Protein AF-A0A2E9U567-F1 (afdb_monomer_lite)

Secondary structure (DSSP, 8-state):
--THHHHHHHHHHHHHHHHHHHHHTT----HHHHHHHHHHHTS-HHHHHHHHHHHHHHHHTT----TT--HHHHHHHHBTTB-GGGHHHHHHHHHHHHHHTS-HHHHHHHHHHHHHHHHTT-TTHHHHHHHHTSGGGS---

Radius of gyration: 15.78 Å; chains: 1; bounding box: 40×34×47 Å

pLDDT: mean 74.35, std 14.07, range [34.75, 92.81]

Sequence (141 aa):
MSDTTLQERVTKLAEEGFKLLGKTLGQRITLTDASILMDNSLKDSSSAIQIMHTRYVAQQNGKELRLNAPYNEVIDALKGKVPEDQLAESAASYFAALYFLSAEEEQKRMIAGLSYDASQGVPYSKEVLSVLLSPSAEKPE

Structure (mmCIF, N/CA/C/O backbone):
data_AF-A0A2E9U567-F1
#
_entry.id   AF-A0A2E9U567-F1
#
loop_
_atom_site.group_PDB
_atom_site.id
_atom_site.type_symbol
_atom_site.label_atom_id
_atom_site.label_alt_id
_atom_site.label_comp_id
_atom_site.label_asym_id
_atom_site.label_entity_id
_atom_site.label_seq_id
_atom_site.pdbx_PDB_ins_code
_atom_site.Cartn_x
_atom_site.Cartn_y
_atom_site.Cartn_z
_atom_site.occupancy
_atom_site.B_iso_or_equiv
_atom_site.auth_seq_id
_atom_site.auth_comp_id
_atom_site.auth_asym_id
_atom_site.auth_atom_id
_atom_site.pdbx_PDB_model_num
ATOM 1 N N . MET A 1 1 ? 22.174 -0.745 -32.150 1.00 37.50 1 MET A N 1
ATOM 2 C CA . MET A 1 1 ? 22.281 0.565 -31.472 1.00 37.50 1 MET A CA 1
ATOM 3 C C . MET A 1 1 ? 20.884 1.176 -31.497 1.00 37.50 1 MET A C 1
ATOM 5 O O . MET A 1 1 ? 20.412 1.410 -32.594 1.00 37.50 1 MET A O 1
ATOM 9 N N . SER A 1 2 ? 20.119 1.382 -30.431 1.00 42.12 2 SER A N 1
ATOM 10 C CA . SER A 1 2 ? 20.204 1.015 -29.013 1.00 42.12 2 SER A CA 1
ATOM 11 C C . SER A 1 2 ? 18.820 1.343 -28.414 1.00 42.12 2 SER A C 1
ATOM 13 O O . SER A 1 2 ? 18.502 2.522 -28.282 1.00 42.12 2 SER A O 1
ATOM 15 N N . ASP A 1 3 ? 17.999 0.342 -28.078 1.00 52.19 3 ASP A N 1
ATOM 16 C CA . ASP A 1 3 ? 16.673 0.534 -27.444 1.00 52.19 3 ASP A CA 1
ATOM 17 C C . ASP A 1 3 ? 16.748 1.220 -26.066 1.00 52.19 3 ASP A C 1
ATOM 19 O O . ASP A 1 3 ? 15.760 1.765 -25.569 1.00 52.19 3 ASP A O 1
ATOM 23 N N . THR A 1 4 ? 17.947 1.283 -25.479 1.00 53.25 4 THR A N 1
ATOM 24 C CA . THR A 1 4 ? 18.233 1.947 -24.203 1.00 53.25 4 THR A CA 1
ATOM 25 C C . THR A 1 4 ? 17.831 3.421 -24.182 1.00 53.25 4 THR A C 1
ATOM 27 O O . THR A 1 4 ? 17.336 3.889 -23.165 1.00 53.25 4 THR A O 1
ATOM 30 N N . THR A 1 5 ? 17.927 4.153 -25.297 1.00 68.06 5 THR A N 1
ATOM 31 C CA . THR A 1 5 ? 17.562 5.585 -25.320 1.00 68.06 5 THR A CA 1
ATOM 32 C C . THR A 1 5 ? 16.054 5.824 -25.295 1.00 68.06 5 THR A C 1
ATOM 34 O O . THR A 1 5 ? 15.611 6.868 -24.818 1.00 68.06 5 THR A O 1
ATOM 37 N N . LEU A 1 6 ? 15.243 4.894 -25.809 1.00 61.62 6 LEU A N 1
ATOM 38 C CA . LEU A 1 6 ? 13.785 4.991 -25.707 1.00 61.62 6 LEU A CA 1
ATOM 39 C C . LEU A 1 6 ? 13.336 4.632 -24.292 1.00 61.62 6 LEU A C 1
ATOM 41 O O . LEU A 1 6 ? 12.558 5.374 -23.697 1.00 61.62 6 LEU A O 1
ATOM 45 N N . GLN A 1 7 ? 13.879 3.545 -23.743 1.00 59.09 7 GLN A N 1
ATOM 46 C CA . GLN A 1 7 ? 13.592 3.105 -22.383 1.00 59.09 7 GLN A CA 1
ATOM 47 C C . GLN A 1 7 ? 13.932 4.197 -21.359 1.00 59.09 7 GLN A C 1
ATOM 49 O O . GLN A 1 7 ? 13.063 4.592 -20.592 1.00 59.09 7 GLN A O 1
ATOM 54 N N . GLU A 1 8 ? 15.129 4.785 -21.426 1.00 63.72 8 GLU A N 1
ATOM 55 C CA . GLU A 1 8 ? 15.543 5.888 -20.544 1.00 63.72 8 GLU A CA 1
ATOM 56 C C . GLU A 1 8 ? 14.617 7.113 -20.636 1.00 63.72 8 GLU A C 1
ATOM 58 O O . GLU A 1 8 ? 14.294 7.739 -19.623 1.00 63.72 8 GLU A O 1
ATOM 63 N N . ARG A 1 9 ? 14.156 7.467 -21.845 1.00 65.38 9 ARG A N 1
ATOM 64 C CA . ARG A 1 9 ? 13.238 8.602 -22.046 1.00 65.38 9 ARG A CA 1
ATOM 65 C C . ARG A 1 9 ? 11.858 8.324 -21.471 1.00 65.38 9 ARG A C 1
ATOM 67 O O . ARG A 1 9 ? 11.269 9.220 -20.871 1.00 65.38 9 ARG A O 1
ATOM 74 N N . VAL A 1 10 ? 11.351 7.109 -21.653 1.00 61.62 10 VAL A N 1
ATOM 75 C CA . VAL A 1 10 ? 10.053 6.713 -21.107 1.00 61.62 10 VAL A CA 1
ATOM 76 C C . VAL A 1 10 ? 10.112 6.640 -19.581 1.00 61.62 10 VAL A C 1
ATOM 78 O O . VAL A 1 10 ? 9.233 7.198 -18.930 1.00 61.62 10 VAL A O 1
ATOM 81 N N . THR A 1 11 ? 11.185 6.083 -19.010 1.00 62.41 11 THR A N 1
ATOM 82 C CA . THR A 1 11 ? 11.432 6.099 -17.560 1.00 62.41 11 THR A CA 1
ATOM 83 C C . THR A 1 11 ? 11.430 7.529 -17.025 1.00 62.41 11 THR A C 1
ATOM 85 O O . THR A 1 11 ? 10.696 7.843 -16.096 1.00 62.41 11 THR A O 1
ATOM 88 N N . LYS A 1 12 ? 12.165 8.450 -17.657 1.00 68.56 12 LYS A N 1
ATOM 89 C CA . LYS A 1 12 ? 12.219 9.843 -17.197 1.00 68.56 12 LYS A CA 1
ATOM 90 C C . LYS A 1 12 ? 10.862 10.561 -17.262 1.00 68.56 12 LYS A C 1
ATOM 92 O O . LYS A 1 12 ? 10.521 11.303 -16.345 1.00 68.56 12 LYS A O 1
ATOM 97 N N . LEU A 1 13 ? 10.075 10.341 -18.316 1.00 65.19 13 LEU A N 1
ATOM 98 C CA . LEU A 1 13 ? 8.727 10.914 -18.422 1.00 65.19 13 LEU A CA 1
ATOM 99 C C . LEU A 1 13 ? 7.777 10.337 -17.364 1.00 65.19 13 LEU A C 1
ATOM 101 O O . LEU A 1 13 ? 6.965 11.075 -16.805 1.00 65.19 13 LEU A O 1
ATOM 105 N N . ALA A 1 14 ? 7.906 9.047 -17.053 1.00 62.38 14 ALA A N 1
ATOM 106 C CA . ALA A 1 14 ? 7.168 8.420 -15.966 1.00 62.38 14 ALA A CA 1
ATOM 107 C C . ALA A 1 14 ? 7.566 9.010 -14.599 1.00 62.38 14 ALA A C 1
ATOM 109 O O . ALA A 1 14 ? 6.676 9.349 -13.819 1.00 62.38 14 ALA A O 1
ATOM 110 N N . GLU A 1 15 ? 8.862 9.244 -14.326 1.00 66.19 15 GLU A N 1
ATOM 111 C CA . GLU A 1 15 ? 9.312 9.939 -13.102 1.00 66.19 15 GLU A CA 1
ATOM 112 C C . GLU A 1 15 ? 8.624 11.283 -12.928 1.00 66.19 15 GLU A C 1
ATOM 114 O O . GLU A 1 15 ? 8.150 11.622 -11.843 1.00 66.19 15 GLU A O 1
ATOM 119 N N . GLU A 1 16 ? 8.639 12.080 -13.993 1.00 69.88 16 GLU A N 1
ATOM 120 C CA . GLU A 1 16 ? 8.087 13.426 -14.000 1.00 69.88 16 GLU A CA 1
ATOM 121 C C . GLU A 1 16 ? 6.567 13.383 -13.803 1.00 69.88 16 GLU A C 1
ATOM 123 O O . GLU A 1 16 ? 6.038 14.150 -12.995 1.00 69.88 16 GLU A O 1
ATOM 128 N N . GLY A 1 17 ? 5.881 12.433 -14.449 1.00 68.12 17 GLY A N 1
ATOM 129 C CA . GLY A 1 17 ? 4.453 12.179 -14.267 1.00 68.12 17 GLY A CA 1
ATOM 130 C C . GLY A 1 17 ? 4.094 11.798 -12.830 1.00 68.12 17 GLY A C 1
ATOM 131 O O . GLY A 1 17 ? 3.181 12.387 -12.247 1.00 68.12 17 GLY A O 1
ATOM 132 N N . PHE A 1 18 ? 4.848 10.886 -12.209 1.00 68.56 18 PHE A N 1
ATOM 133 C CA . PHE A 1 18 ? 4.620 10.506 -10.815 1.00 68.56 18 PHE A CA 1
ATOM 134 C C . PHE A 1 18 ? 4.912 11.652 -9.856 1.00 68.56 18 PHE A C 1
ATOM 136 O O . PHE A 1 18 ? 4.076 11.954 -9.008 1.00 68.56 18 PHE A O 1
ATOM 143 N N . LYS A 1 19 ? 6.038 12.357 -10.020 1.00 67.81 19 LYS A N 1
ATOM 144 C CA . LYS A 1 19 ? 6.364 13.550 -9.220 1.00 67.81 19 LYS A CA 1
ATOM 145 C C . LYS A 1 19 ? 5.264 14.610 -9.328 1.00 67.81 19 LYS A C 1
ATOM 147 O O . LYS A 1 19 ? 4.908 15.219 -8.317 1.00 67.81 19 LYS A O 1
ATOM 152 N N . LEU A 1 20 ? 4.695 14.811 -10.521 1.00 71.00 20 LEU A N 1
ATOM 153 C CA . LEU A 1 20 ? 3.574 15.725 -10.734 1.00 71.00 20 LEU A CA 1
ATOM 154 C C . LEU A 1 20 ? 2.307 15.247 -10.016 1.00 71.00 20 LEU A C 1
ATOM 156 O O . LEU A 1 20 ? 1.676 16.048 -9.331 1.00 71.00 20 LEU A O 1
ATOM 160 N N . LEU A 1 21 ? 1.960 13.960 -10.113 1.00 68.19 21 LEU A N 1
ATOM 161 C CA . LEU A 1 21 ? 0.821 13.373 -9.401 1.00 68.19 21 LEU A CA 1
ATOM 162 C C . LEU A 1 21 ? 0.969 13.534 -7.882 1.00 68.19 21 LEU A C 1
ATOM 164 O O . LEU A 1 21 ? 0.045 13.996 -7.216 1.00 68.19 21 LEU A O 1
ATOM 168 N N . GLY A 1 22 ? 2.155 13.241 -7.341 1.00 69.19 22 GLY A N 1
ATOM 169 C CA . GLY A 1 22 ? 2.478 13.476 -5.935 1.00 69.19 22 GLY A CA 1
ATOM 170 C C . GLY A 1 22 ? 2.306 14.931 -5.535 1.00 69.19 22 GLY A C 1
ATOM 171 O O . GLY A 1 22 ? 1.630 15.215 -4.553 1.00 69.19 22 GLY A O 1
ATOM 172 N N . LYS A 1 23 ? 2.824 15.866 -6.337 1.00 70.19 23 LYS A N 1
ATOM 173 C CA . LYS A 1 23 ? 2.657 17.303 -6.098 1.00 70.19 23 LYS A CA 1
ATOM 174 C C . LYS A 1 23 ? 1.185 17.728 -6.099 1.00 70.19 23 LYS A C 1
ATOM 176 O O . LYS A 1 23 ? 0.791 18.479 -5.212 1.00 70.19 23 LYS A O 1
ATOM 181 N N . THR A 1 24 ? 0.381 17.244 -7.048 1.00 67.44 24 THR A N 1
ATOM 182 C CA . THR A 1 24 ? -1.069 17.516 -7.117 1.00 67.44 24 THR A CA 1
ATOM 183 C C . THR A 1 24 ? -1.793 17.010 -5.872 1.00 67.44 24 THR A C 1
ATOM 185 O O . THR A 1 24 ? -2.688 17.676 -5.364 1.00 67.44 24 THR A O 1
ATOM 188 N N . LEU A 1 25 ? -1.359 15.867 -5.342 1.00 66.31 25 LEU A N 1
ATOM 189 C CA . LEU A 1 25 ? -1.881 15.281 -4.110 1.00 66.31 25 LEU A CA 1
ATOM 190 C C . LEU A 1 25 ? -1.197 15.829 -2.840 1.00 66.31 25 LEU A C 1
ATOM 192 O O . LEU A 1 25 ? -1.493 15.369 -1.748 1.00 66.31 25 LEU A O 1
ATOM 196 N N . GLY A 1 26 ? -0.273 16.792 -2.930 1.00 65.25 26 GLY A N 1
ATOM 197 C CA . GLY A 1 26 ? 0.444 17.327 -1.760 1.00 65.25 26 GLY A CA 1
ATOM 198 C C . GLY A 1 26 ? 1.418 16.346 -1.082 1.00 65.25 26 GLY A C 1
ATOM 199 O O . GLY A 1 26 ? 1.829 16.571 0.058 1.00 65.25 26 GLY A O 1
ATOM 200 N N . GLN A 1 27 ? 1.803 15.276 -1.777 1.00 67.00 27 GLN A N 1
ATOM 201 C CA . GLN A 1 27 ? 2.658 14.188 -1.305 1.00 67.00 27 GLN A CA 1
ATOM 202 C C . GLN A 1 27 ? 4.122 14.382 -1.714 1.00 67.00 27 GLN A C 1
ATOM 204 O O . GLN A 1 27 ? 4.431 14.779 -2.841 1.00 67.00 27 GLN A O 1
ATOM 209 N N . ARG A 1 28 ? 5.047 14.028 -0.813 1.00 64.88 28 ARG A N 1
ATOM 210 C CA . ARG A 1 28 ? 6.477 13.917 -1.133 1.00 64.88 28 ARG A CA 1
ATOM 211 C C . ARG A 1 28 ? 6.764 12.521 -1.689 1.00 64.88 28 ARG A C 1
ATOM 213 O O . ARG A 1 28 ? 6.678 11.534 -0.964 1.00 64.88 28 ARG A O 1
ATOM 220 N N . ILE A 1 29 ? 7.120 12.450 -2.969 1.00 64.69 29 ILE A N 1
ATOM 221 C CA . ILE A 1 29 ? 7.565 11.215 -3.630 1.00 64.69 29 ILE A CA 1
ATOM 222 C C . ILE A 1 29 ? 9.092 11.222 -3.697 1.00 64.69 29 ILE A C 1
ATOM 224 O O . ILE A 1 29 ? 9.687 12.190 -4.178 1.00 64.69 29 ILE A O 1
ATOM 228 N N . THR A 1 30 ? 9.728 10.156 -3.210 1.00 64.69 30 THR A N 1
ATOM 229 C CA . THR A 1 30 ? 11.188 9.992 -3.309 1.00 64.69 30 THR A CA 1
ATOM 230 C C . THR A 1 30 ? 11.601 9.436 -4.678 1.00 64.69 30 THR A C 1
ATOM 232 O O . THR A 1 30 ? 10.782 8.882 -5.406 1.00 64.69 30 THR A O 1
ATOM 235 N N . LEU A 1 31 ? 12.881 9.564 -5.052 1.00 57.53 31 LEU A N 1
ATOM 236 C CA . LEU A 1 31 ? 13.403 8.912 -6.265 1.00 57.53 31 LEU A CA 1
ATOM 237 C C . LEU A 1 31 ? 13.254 7.387 -6.193 1.00 57.53 31 LEU A C 1
ATOM 239 O O . LEU A 1 31 ? 12.916 6.771 -7.191 1.00 57.53 31 LEU A O 1
ATOM 243 N N . THR A 1 32 ? 13.419 6.801 -5.006 1.00 61.91 32 THR A N 1
ATOM 244 C CA . THR A 1 32 ? 13.185 5.373 -4.761 1.00 61.91 32 THR A CA 1
ATOM 245 C C . THR A 1 32 ? 11.719 4.998 -4.971 1.00 61.91 32 THR A C 1
ATOM 247 O O . THR A 1 32 ? 11.438 3.985 -5.602 1.00 61.91 32 THR A O 1
ATOM 250 N N . ASP A 1 33 ? 10.785 5.836 -4.507 1.00 62.16 33 ASP A N 1
ATOM 251 C CA . ASP A 1 33 ? 9.352 5.623 -4.725 1.00 62.16 33 ASP A CA 1
ATOM 252 C C . ASP A 1 33 ? 9.014 5.682 -6.214 1.00 62.16 33 ASP A C 1
ATOM 254 O O . ASP A 1 33 ? 8.296 4.829 -6.726 1.00 62.16 33 ASP A O 1
ATOM 258 N N . ALA A 1 34 ? 9.568 6.671 -6.919 1.00 60.75 34 ALA A N 1
ATOM 259 C CA . ALA A 1 34 ? 9.414 6.785 -8.357 1.00 60.75 34 ALA A CA 1
ATOM 260 C C . ALA A 1 34 ? 10.007 5.557 -9.062 1.00 60.75 34 ALA A C 1
ATOM 262 O O . ALA A 1 34 ? 9.339 5.002 -9.918 1.00 60.75 34 ALA A O 1
ATOM 263 N N . SER A 1 35 ? 11.206 5.090 -8.695 1.00 59.16 35 SER A N 1
ATOM 264 C CA . SER A 1 35 ? 11.838 3.907 -9.300 1.00 59.16 35 SER A CA 1
ATOM 265 C C . SER A 1 35 ? 11.041 2.622 -9.093 1.00 59.16 35 SER A C 1
ATOM 267 O O . SER A 1 35 ? 10.861 1.882 -10.052 1.00 59.16 35 SER A O 1
ATOM 269 N N . ILE A 1 36 ? 10.489 2.387 -7.898 1.00 60.56 36 ILE A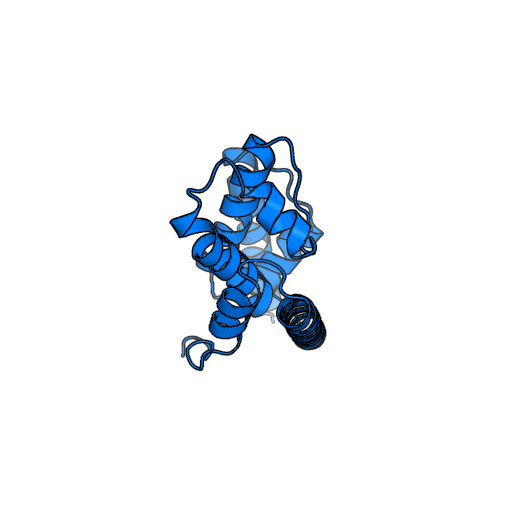 N 1
ATOM 270 C CA . ILE A 1 36 ? 9.627 1.221 -7.630 1.00 60.56 36 ILE A CA 1
ATOM 271 C C . ILE A 1 36 ? 8.354 1.277 -8.477 1.00 60.56 36 ILE A C 1
ATOM 273 O O . ILE A 1 36 ? 7.943 0.268 -9.055 1.00 60.56 36 ILE A O 1
ATOM 277 N N . LEU A 1 37 ? 7.745 2.464 -8.581 1.00 61.19 37 LEU A N 1
ATOM 278 C CA . LEU A 1 37 ? 6.614 2.661 -9.476 1.00 61.19 37 LEU A CA 1
ATOM 279 C C . LEU A 1 37 ? 7.059 2.413 -10.925 1.00 61.19 37 LEU A C 1
ATOM 281 O O . LEU A 1 37 ? 6.380 1.697 -11.638 1.00 61.19 37 LEU A O 1
ATOM 285 N N . MET A 1 38 ? 8.209 2.916 -11.370 1.00 58.47 38 MET A N 1
ATOM 286 C CA . MET A 1 38 ? 8.695 2.884 -12.760 1.00 58.47 38 MET A CA 1
ATOM 287 C C . MET A 1 38 ? 9.193 1.553 -13.297 1.00 58.47 38 MET A C 1
ATOM 289 O O . MET A 1 38 ? 8.863 1.232 -14.438 1.00 58.47 38 MET A O 1
ATOM 293 N N . ASP A 1 39 ? 9.939 0.779 -12.510 1.00 56.09 39 ASP A N 1
ATOM 294 C CA . ASP A 1 39 ? 10.468 -0.516 -12.956 1.00 56.09 39 ASP A CA 1
ATOM 295 C C . ASP A 1 39 ? 9.334 -1.509 -13.274 1.00 56.09 39 ASP A C 1
ATOM 297 O O . ASP A 1 39 ? 9.525 -2.446 -14.047 1.00 56.09 39 ASP A O 1
ATOM 301 N N . ASN A 1 40 ? 8.121 -1.242 -12.770 1.00 52.28 40 ASN A N 1
ATOM 302 C CA . ASN A 1 40 ? 6.909 -2.010 -13.052 1.00 52.28 40 ASN A CA 1
ATOM 303 C C . ASN A 1 40 ? 5.817 -1.236 -13.842 1.00 52.28 40 ASN A C 1
ATOM 305 O O . ASN A 1 40 ? 4.928 -1.860 -14.424 1.00 52.28 40 ASN A O 1
ATOM 309 N N . SER A 1 41 ? 5.859 0.106 -13.924 1.00 48.28 41 SER A N 1
ATOM 310 C CA . SER A 1 41 ? 4.762 0.952 -14.470 1.00 48.28 41 SER A CA 1
ATOM 311 C C . SER A 1 41 ? 4.838 1.301 -15.950 1.00 48.28 41 SER A C 1
ATOM 313 O O . SER A 1 41 ? 3.994 2.052 -16.438 1.00 48.28 41 SER A O 1
ATOM 315 N N . LEU A 1 42 ? 5.727 0.679 -16.722 1.00 49.28 42 LEU A N 1
ATOM 316 C CA . LEU A 1 42 ? 5.457 0.603 -18.159 1.00 49.28 42 LEU A CA 1
ATOM 317 C C . LEU A 1 42 ? 4.167 -0.189 -18.465 1.00 49.28 42 LEU A C 1
ATOM 319 O O . LEU A 1 42 ? 3.668 -0.090 -19.583 1.00 49.28 42 LEU A O 1
ATOM 323 N N . LYS A 1 43 ? 3.606 -0.933 -17.490 1.00 50.00 43 LYS A N 1
ATOM 324 C CA . LYS A 1 43 ? 2.386 -1.735 -17.668 1.00 50.00 43 LYS A CA 1
ATOM 325 C C . LYS A 1 43 ? 1.164 -1.348 -16.826 1.00 50.00 43 LYS A C 1
ATOM 327 O O . LYS A 1 43 ? 0.069 -1.612 -17.308 1.00 50.00 43 LYS A O 1
ATOM 332 N N . ASP A 1 44 ? 1.285 -0.730 -15.644 1.00 60.25 44 ASP A N 1
ATOM 333 C CA . ASP A 1 44 ? 0.087 -0.473 -14.821 1.00 60.25 44 ASP A CA 1
ATOM 334 C C . ASP A 1 44 ? 0.109 0.844 -14.017 1.00 60.25 44 ASP A C 1
ATOM 336 O O . ASP A 1 44 ? 0.591 0.937 -12.886 1.00 60.25 44 ASP A O 1
ATOM 340 N N . SER A 1 45 ? -0.456 1.898 -14.613 1.00 63.81 45 SER A N 1
ATOM 341 C CA . SER A 1 45 ? -0.693 3.190 -13.958 1.00 63.81 45 SER A CA 1
ATOM 342 C C . SER A 1 45 ? -1.731 3.113 -12.830 1.00 63.81 45 SER A C 1
ATOM 344 O O . SER A 1 45 ? -1.770 4.008 -11.984 1.00 63.81 45 SER A O 1
ATOM 346 N N . SER A 1 46 ? -2.570 2.069 -12.798 1.00 66.12 46 SER A N 1
ATOM 347 C CA . SER A 1 46 ? -3.650 1.920 -11.817 1.00 66.12 46 SER A CA 1
ATOM 348 C C . SER A 1 46 ? -3.098 1.675 -10.413 1.00 66.12 46 SER A C 1
ATOM 350 O O . SER A 1 46 ? -3.459 2.386 -9.471 1.00 66.12 46 SER A O 1
ATOM 352 N N . SER A 1 47 ? -2.137 0.754 -10.276 1.00 72.75 47 SER A N 1
ATOM 353 C CA . SER A 1 47 ? -1.505 0.434 -8.988 1.00 72.75 47 SER A CA 1
ATOM 354 C C . SER A 1 47 ? -0.813 1.654 -8.376 1.00 72.75 47 SER A C 1
ATOM 356 O O . SER A 1 47 ? -0.946 1.942 -7.186 1.00 72.75 47 SER A O 1
ATOM 358 N N . ALA A 1 48 ? -0.124 2.442 -9.204 1.00 71.94 48 ALA A N 1
ATOM 359 C CA . ALA A 1 48 ? 0.531 3.659 -8.745 1.00 71.94 48 ALA A CA 1
ATOM 360 C C . ALA A 1 48 ? -0.474 4.709 -8.239 1.00 71.94 48 ALA A C 1
ATOM 362 O O . ALA A 1 48 ? -0.244 5.340 -7.205 1.00 71.94 48 ALA A O 1
ATOM 363 N N . ILE A 1 49 ? -1.613 4.871 -8.922 1.00 73.19 49 ILE A N 1
ATOM 364 C CA . ILE A 1 49 ? -2.694 5.765 -8.485 1.00 73.19 49 ILE A CA 1
ATOM 365 C C . ILE A 1 49 ? -3.287 5.290 -7.154 1.00 73.19 49 ILE A C 1
ATOM 367 O O . ILE A 1 49 ? -3.475 6.112 -6.257 1.00 73.19 49 ILE A O 1
ATOM 371 N N . GLN A 1 50 ? -3.528 3.988 -6.984 1.00 76.88 50 GLN A N 1
ATOM 372 C CA . GLN A 1 50 ? -4.067 3.416 -5.741 1.00 76.88 50 GLN A CA 1
ATOM 373 C C . GLN A 1 50 ? -3.134 3.647 -4.540 1.00 76.88 50 GLN A C 1
ATOM 375 O O . GLN A 1 50 ? -3.586 4.046 -3.459 1.00 76.88 50 GLN A O 1
ATOM 380 N N . ILE A 1 51 ? -1.822 3.483 -4.739 1.00 80.25 51 ILE A N 1
ATOM 381 C CA . ILE A 1 51 ? -0.804 3.787 -3.724 1.00 80.25 51 ILE A CA 1
ATOM 382 C C . ILE A 1 51 ? -0.824 5.271 -3.367 1.00 80.25 51 ILE A C 1
ATOM 384 O O . ILE A 1 51 ? -0.888 5.633 -2.190 1.00 80.25 51 ILE A O 1
ATOM 388 N N . MET A 1 52 ? -0.793 6.141 -4.375 1.00 77.38 52 MET A N 1
ATOM 389 C CA . MET A 1 52 ? -0.750 7.586 -4.168 1.00 77.38 52 MET A CA 1
ATOM 390 C C . MET A 1 52 ? -2.021 8.122 -3.506 1.00 77.38 52 MET A C 1
ATOM 392 O O . MET A 1 52 ? -1.936 8.970 -2.618 1.00 77.38 52 MET A O 1
ATOM 396 N N . HIS A 1 53 ? -3.185 7.592 -3.879 1.00 80.25 53 HIS A N 1
ATOM 397 C CA . HIS A 1 53 ? -4.461 7.920 -3.255 1.00 80.25 53 HIS A CA 1
ATOM 398 C C . HIS A 1 53 ? -4.478 7.529 -1.771 1.00 80.25 53 HIS A C 1
ATO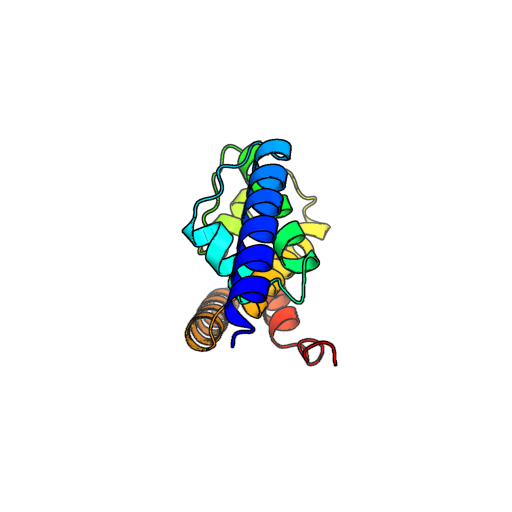M 400 O O . HIS A 1 53 ? -4.815 8.347 -0.919 1.00 80.25 53 HIS A O 1
ATOM 406 N N . THR A 1 54 ? -4.028 6.320 -1.434 1.00 82.88 54 THR A N 1
ATOM 407 C CA . THR A 1 54 ? -3.957 5.858 -0.037 1.00 82.88 54 THR A CA 1
ATOM 408 C C . THR A 1 54 ? -3.021 6.723 0.807 1.00 82.88 54 THR A C 1
ATOM 410 O O . THR A 1 54 ? -3.375 7.136 1.914 1.00 82.88 54 THR A O 1
ATOM 413 N N . ARG A 1 55 ? -1.846 7.078 0.269 1.00 83.06 55 ARG A N 1
ATOM 414 C CA . ARG A 1 55 ? -0.905 7.987 0.944 1.00 83.06 55 ARG A CA 1
ATOM 415 C C . ARG A 1 55 ? -1.501 9.386 1.139 1.00 83.06 55 ARG A C 1
ATOM 417 O O . ARG A 1 55 ? -1.320 9.977 2.204 1.00 83.06 55 ARG A O 1
ATOM 424 N N . TYR A 1 56 ? -2.248 9.892 0.156 1.00 81.75 56 TYR A N 1
ATOM 425 C CA . TYR A 1 56 ? -2.979 11.157 0.271 1.00 81.75 56 TYR A CA 1
ATOM 426 C C . TYR A 1 56 ? -4.005 11.129 1.404 1.00 81.75 56 TYR A C 1
ATOM 428 O O . TYR A 1 56 ? -3.999 12.016 2.258 1.00 81.75 56 TYR A O 1
ATOM 436 N N . VAL A 1 57 ? -4.840 10.091 1.452 1.00 83.69 57 VAL A N 1
ATOM 437 C CA . VAL A 1 57 ? -5.843 9.906 2.509 1.00 83.69 57 VAL A CA 1
ATOM 438 C C . VAL A 1 57 ? -5.181 9.853 3.889 1.00 83.69 57 VAL A C 1
ATOM 440 O O . VAL A 1 57 ? -5.618 10.550 4.805 1.00 83.69 57 VAL A O 1
ATOM 443 N N . ALA A 1 58 ? -4.076 9.116 4.022 1.00 84.25 58 ALA A N 1
ATOM 444 C CA . ALA A 1 58 ? -3.295 9.062 5.256 1.00 84.25 58 ALA A CA 1
ATOM 445 C C . ALA A 1 58 ? -2.793 10.446 5.707 1.00 84.25 58 ALA A C 1
ATOM 447 O O . ALA A 1 58 ? -2.886 10.792 6.888 1.00 84.25 58 ALA A O 1
ATOM 448 N N . GLN A 1 59 ? -2.330 11.280 4.773 1.00 82.69 59 GLN A N 1
ATOM 449 C CA . GLN A 1 59 ? -1.867 12.636 5.081 1.00 82.69 59 GLN A CA 1
ATOM 450 C C . GLN A 1 59 ? -3.003 13.543 5.561 1.00 82.69 59 GLN A C 1
ATOM 452 O O . GLN A 1 59 ? -2.783 14.369 6.445 1.00 82.69 59 GLN A O 1
ATOM 457 N N . GLN A 1 60 ? -4.230 13.359 5.060 1.00 81.12 60 GLN A N 1
ATOM 458 C CA . GLN A 1 60 ? -5.408 14.065 5.586 1.00 81.12 60 GLN A CA 1
ATOM 459 C C . GLN A 1 60 ? -5.723 13.696 7.048 1.00 81.12 60 GLN A C 1
ATOM 461 O O . GLN A 1 60 ? -6.480 14.408 7.710 1.00 81.12 60 GLN A O 1
ATOM 466 N N . ASN A 1 61 ? -5.144 12.601 7.549 1.00 82.12 61 ASN A N 1
ATOM 467 C CA . ASN A 1 61 ? -5.165 12.165 8.946 1.00 82.12 61 ASN A CA 1
ATOM 468 C C . ASN A 1 61 ? -3.894 12.547 9.728 1.00 82.12 61 ASN A C 1
ATOM 470 O O . ASN A 1 61 ? -3.712 12.112 10.864 1.00 82.12 61 ASN A O 1
ATOM 474 N N . GLY A 1 62 ? -2.999 13.343 9.136 1.00 81.88 62 GLY A N 1
ATOM 475 C CA . GLY A 1 62 ? -1.724 13.721 9.748 1.00 81.88 62 GLY A CA 1
ATOM 476 C C . GLY A 1 62 ? -0.694 12.589 9.791 1.00 81.88 62 GLY A C 1
ATOM 477 O O . GLY A 1 62 ? 0.296 12.708 10.510 1.00 81.88 62 GLY A O 1
ATOM 478 N N . LYS A 1 63 ? -0.908 11.499 9.041 1.00 83.06 63 LYS A N 1
ATOM 479 C CA . LYS A 1 63 ? 0.029 10.375 8.941 1.00 83.06 63 LYS A CA 1
ATOM 480 C C . LYS A 1 63 ? 0.735 10.372 7.591 1.00 83.06 63 LYS A C 1
ATOM 482 O O . LYS A 1 63 ? 0.118 10.570 6.551 1.00 83.06 63 LYS A O 1
ATOM 487 N N . GLU A 1 64 ? 2.034 10.105 7.598 1.00 81.75 64 GLU A N 1
ATOM 488 C CA . GLU A 1 64 ? 2.824 9.937 6.378 1.00 81.75 64 GLU A CA 1
ATOM 489 C C . GLU A 1 64 ? 3.150 8.453 6.194 1.00 81.75 64 GLU A C 1
ATOM 491 O O . GLU A 1 64 ? 3.939 7.889 6.949 1.00 81.75 64 GLU A O 1
ATOM 496 N N . LEU A 1 65 ? 2.530 7.813 5.198 1.00 79.19 65 LEU A N 1
ATOM 497 C CA . LEU A 1 65 ? 2.813 6.417 4.866 1.00 79.19 65 LEU A CA 1
ATOM 498 C C . LEU A 1 65 ? 4.022 6.323 3.934 1.00 79.19 65 LEU A C 1
ATOM 500 O O . LEU A 1 65 ? 4.066 6.963 2.876 1.00 79.19 65 LEU A O 1
ATOM 504 N N . ARG A 1 66 ? 4.981 5.479 4.318 1.00 76.44 66 ARG A N 1
ATOM 505 C CA . ARG A 1 66 ? 6.069 5.012 3.449 1.00 76.44 66 ARG A CA 1
ATOM 506 C C . ARG A 1 66 ? 5.560 3.868 2.565 1.00 76.44 66 ARG A C 1
ATOM 508 O O . ARG A 1 66 ? 4.584 3.216 2.915 1.00 76.44 66 ARG A O 1
ATOM 515 N N . LEU A 1 67 ? 6.222 3.599 1.438 1.00 70.56 67 LEU A N 1
ATOM 516 C CA . LEU A 1 67 ? 5.832 2.512 0.520 1.00 70.56 67 LEU A CA 1
ATOM 517 C C . LEU A 1 67 ? 5.864 1.112 1.148 1.00 70.56 67 LEU A C 1
ATOM 519 O O . LEU A 1 67 ? 5.188 0.215 0.669 1.00 70.56 67 LEU A O 1
ATOM 523 N N . ASN A 1 68 ? 6.635 0.930 2.215 1.00 71.75 68 ASN A N 1
ATOM 524 C CA . ASN A 1 68 ? 6.753 -0.315 2.966 1.00 71.75 68 ASN A CA 1
ATOM 525 C C . ASN A 1 68 ? 6.128 -0.207 4.365 1.00 71.75 68 ASN A C 1
ATOM 527 O O . ASN A 1 68 ? 6.599 -0.849 5.304 1.00 71.75 68 ASN A O 1
ATOM 531 N N . ALA A 1 69 ? 5.129 0.664 4.529 1.00 78.38 69 ALA A N 1
ATOM 532 C CA . ALA A 1 69 ? 4.437 0.801 5.800 1.00 78.38 69 ALA A CA 1
ATOM 533 C C . ALA A 1 69 ? 3.799 -0.544 6.206 1.00 78.38 69 ALA A C 1
ATOM 535 O O . ALA A 1 69 ? 3.184 -1.208 5.365 1.00 78.38 69 ALA A O 1
ATOM 536 N N . PRO A 1 70 ? 3.935 -0.961 7.476 1.00 81.31 70 PRO A N 1
ATOM 537 C CA . PRO A 1 70 ? 3.318 -2.184 7.963 1.00 81.31 70 PRO A CA 1
ATOM 538 C C . PRO A 1 70 ? 1.787 -2.088 7.919 1.00 81.31 70 PRO A C 1
ATOM 540 O O . PRO A 1 70 ? 1.197 -1.006 7.950 1.00 81.31 70 PRO A O 1
ATOM 543 N N . TYR A 1 71 ? 1.135 -3.248 7.850 1.00 85.62 71 TYR A N 1
ATOM 544 C CA . TYR A 1 71 ? -0.307 -3.372 7.634 1.00 85.62 71 TYR A CA 1
ATOM 545 C C . TYR A 1 71 ? -1.161 -2.549 8.607 1.00 85.62 71 TYR A C 1
ATOM 547 O O . TYR A 1 71 ? -2.054 -1.802 8.200 1.00 85.62 71 TYR A O 1
ATOM 555 N N . ASN A 1 72 ? -0.844 -2.629 9.896 1.00 84.50 72 ASN A N 1
ATOM 556 C CA . ASN A 1 72 ? -1.519 -1.877 10.948 1.00 84.50 72 ASN A CA 1
ATOM 557 C C . ASN A 1 72 ? -1.409 -0.353 10.763 1.00 84.50 72 ASN A C 1
ATOM 559 O O . ASN A 1 72 ? -2.396 0.350 10.964 1.00 84.50 72 ASN A O 1
ATOM 563 N N . GLU A 1 73 ? -0.251 0.160 10.339 1.00 86.25 73 GLU A N 1
ATOM 564 C CA . GLU A 1 73 ? -0.063 1.592 10.087 1.00 86.25 73 GLU A CA 1
ATOM 565 C C . GLU A 1 73 ? -0.946 2.082 8.942 1.00 86.25 73 GLU A C 1
ATOM 567 O O . GLU A 1 73 ? -1.535 3.159 9.047 1.00 86.25 73 GLU A O 1
ATOM 572 N N . VAL A 1 74 ? -1.085 1.285 7.880 1.00 87.19 74 VAL A N 1
ATOM 573 C CA . VAL A 1 74 ? -1.956 1.608 6.743 1.00 87.19 74 VAL A CA 1
ATOM 574 C C . VAL A 1 74 ? -3.417 1.623 7.177 1.00 87.19 74 VAL A C 1
ATOM 576 O O . VAL A 1 74 ? -4.110 2.613 6.949 1.00 87.19 74 VAL A O 1
ATOM 579 N N . ILE A 1 75 ? -3.880 0.575 7.863 1.00 88.19 75 ILE A N 1
ATOM 580 C CA . ILE A 1 75 ? -5.255 0.503 8.377 1.00 88.19 75 ILE A CA 1
ATOM 581 C C . ILE A 1 75 ? -5.552 1.682 9.297 1.00 88.19 75 ILE A C 1
ATOM 583 O O . ILE A 1 75 ? -6.552 2.379 9.124 1.00 88.19 75 ILE A O 1
ATOM 587 N N . ASP A 1 76 ? -4.663 1.961 10.245 1.00 86.62 76 ASP A N 1
ATOM 588 C CA . ASP A 1 76 ? -4.854 3.064 11.175 1.00 86.62 76 ASP A CA 1
ATOM 589 C C . ASP A 1 76 ? -4.751 4.433 10.497 1.00 86.62 76 ASP A C 1
ATOM 591 O O . ASP A 1 76 ? -5.217 5.424 11.060 1.00 86.62 76 ASP A O 1
ATOM 595 N N . ALA A 1 77 ? -4.103 4.536 9.337 1.00 86.44 77 ALA A N 1
ATOM 596 C CA . ALA A 1 77 ? -4.055 5.761 8.550 1.00 86.44 77 ALA A CA 1
ATOM 597 C C . ALA A 1 77 ? -5.289 5.967 7.673 1.00 86.44 77 ALA A C 1
ATOM 599 O O . ALA A 1 77 ? -5.647 7.114 7.409 1.00 86.44 77 ALA A O 1
ATOM 600 N N . LEU A 1 78 ? -5.962 4.891 7.272 1.00 85.94 78 LEU A N 1
ATOM 601 C CA . LEU A 1 78 ? -7.229 4.952 6.547 1.00 85.94 78 LEU A CA 1
ATOM 602 C C . LEU A 1 78 ? -8.423 5.212 7.481 1.00 85.94 78 LEU A C 1
ATOM 604 O O . LEU A 1 78 ? -9.372 5.906 7.095 1.00 85.94 78 LEU A O 1
ATOM 608 N N . LYS A 1 79 ? -8.361 4.717 8.726 1.00 84.50 79 LYS A N 1
ATOM 609 C CA . LYS A 1 79 ? -9.397 4.936 9.749 1.00 84.50 79 LYS A CA 1
ATOM 610 C C . LYS A 1 79 ? -9.717 6.424 9.918 1.00 84.50 79 LYS A C 1
ATOM 612 O O . LYS A 1 79 ? -8.830 7.259 10.074 1.00 84.50 79 LYS A O 1
ATOM 617 N N . GLY A 1 80 ? -11.005 6.764 9.889 1.00 77.88 80 GLY A N 1
ATOM 618 C CA . GLY A 1 80 ? -11.498 8.138 10.060 1.00 77.88 80 GLY A CA 1
ATOM 619 C C . GLY A 1 80 ? -11.577 8.979 8.779 1.00 77.88 80 GLY A C 1
ATOM 620 O O . GLY A 1 80 ? -12.163 10.061 8.812 1.00 77.88 80 GLY A O 1
ATOM 621 N N . LYS A 1 81 ? -11.045 8.494 7.648 1.00 84.69 81 LYS A N 1
ATOM 622 C CA . LYS A 1 81 ? -11.249 9.104 6.316 1.00 84.69 81 LYS A CA 1
ATOM 623 C C . LYS A 1 81 ? -11.936 8.170 5.336 1.00 84.69 81 LYS A C 1
ATOM 625 O O . LYS A 1 81 ? -12.641 8.649 4.454 1.00 84.69 81 LYS A O 1
ATOM 630 N N . VAL A 1 82 ? -11.744 6.868 5.509 1.00 85.00 82 VAL A N 1
ATOM 631 C CA . VAL A 1 82 ? -12.473 5.831 4.784 1.00 85.00 82 VAL A CA 1
ATOM 632 C C . VAL A 1 82 ? -13.600 5.308 5.683 1.00 85.00 82 VAL A C 1
ATOM 634 O O . VAL A 1 82 ? -13.348 5.073 6.870 1.00 85.00 82 VAL A O 1
ATOM 637 N N . PRO A 1 83 ? -14.830 5.154 5.159 1.00 85.12 83 PRO A N 1
ATOM 638 C CA . PRO A 1 83 ? -15.919 4.484 5.866 1.00 85.12 83 PRO A CA 1
ATOM 639 C C . PRO A 1 83 ? -15.517 3.085 6.352 1.00 85.12 83 PRO A C 1
ATOM 641 O O . PRO A 1 83 ? -14.778 2.379 5.669 1.00 85.12 83 PRO A O 1
ATOM 644 N N . GLU A 1 84 ? -15.995 2.677 7.529 1.00 83.56 84 GLU A N 1
ATOM 645 C CA . GLU A 1 84 ? -15.573 1.420 8.173 1.00 83.56 84 GLU A CA 1
ATOM 646 C C . GLU A 1 84 ? -15.864 0.187 7.295 1.00 83.56 84 GLU A C 1
ATOM 648 O O . GLU A 1 84 ? -15.055 -0.733 7.216 1.00 83.56 84 GLU A O 1
ATOM 653 N N . ASP A 1 85 ? -16.976 0.213 6.559 1.00 84.19 85 ASP A N 1
ATOM 654 C CA . ASP A 1 85 ? -17.396 -0.810 5.596 1.00 84.19 85 ASP A CA 1
ATOM 655 C C . ASP A 1 85 ? -16.509 -0.886 4.340 1.00 84.19 85 ASP A C 1
ATOM 657 O O . ASP A 1 85 ? -16.527 -1.895 3.641 1.00 84.19 85 ASP A O 1
ATOM 661 N N . GLN A 1 86 ? -15.696 0.142 4.076 1.00 83.25 86 GLN A N 1
ATOM 662 C CA . GLN A 1 86 ? -14.806 0.246 2.911 1.00 83.25 86 GLN A CA 1
ATOM 663 C C . GLN A 1 86 ? -13.318 0.113 3.271 1.00 83.25 86 GLN A C 1
ATOM 665 O O . GLN A 1 86 ? -12.457 0.122 2.384 1.00 83.25 86 GLN A O 1
ATOM 670 N N . LEU A 1 87 ? -12.980 -0.009 4.562 1.00 86.44 87 LEU A N 1
ATOM 671 C CA . LEU A 1 87 ? -11.588 -0.089 5.020 1.00 86.44 87 LEU A CA 1
ATOM 672 C C . LEU A 1 87 ? -10.869 -1.323 4.478 1.00 86.44 87 LEU A C 1
ATOM 674 O O . LEU A 1 87 ? -9.735 -1.205 4.014 1.00 86.44 87 LEU A O 1
ATOM 678 N N . ALA A 1 88 ? -11.532 -2.481 4.507 1.00 85.25 88 ALA A N 1
ATOM 679 C CA . ALA A 1 88 ? -10.968 -3.730 4.004 1.00 85.25 88 ALA A CA 1
ATOM 680 C C . ALA A 1 88 ? -10.633 -3.635 2.510 1.00 85.25 88 ALA A C 1
ATOM 682 O O . ALA A 1 88 ? -9.534 -3.994 2.102 1.00 85.25 88 ALA A O 1
ATOM 683 N N . GLU A 1 89 ? -11.550 -3.093 1.705 1.00 84.25 89 GLU A N 1
ATOM 684 C CA . GLU A 1 89 ? -11.374 -2.933 0.259 1.00 84.25 89 GLU A CA 1
ATOM 685 C C . GLU A 1 89 ? -10.290 -1.902 -0.083 1.00 84.25 89 GLU A C 1
ATOM 687 O O . GLU A 1 89 ? -9.451 -2.135 -0.957 1.00 84.25 89 GLU A O 1
ATOM 692 N N . SER A 1 90 ? -10.256 -0.782 0.644 1.00 83.62 90 SER A N 1
ATOM 693 C CA . SER A 1 90 ? -9.243 0.263 0.458 1.00 83.62 90 SER A CA 1
ATOM 694 C C . SER A 1 90 ? -7.844 -0.237 0.819 1.00 83.62 90 SER A C 1
ATOM 696 O O . SER A 1 90 ? -6.886 -0.005 0.080 1.00 83.62 90 SER A O 1
ATOM 698 N N . ALA A 1 91 ? -7.722 -0.972 1.928 1.00 87.25 91 ALA A N 1
ATOM 699 C CA . ALA A 1 91 ? -6.472 -1.610 2.315 1.00 87.25 91 ALA A CA 1
ATOM 700 C C . ALA A 1 91 ? -6.074 -2.707 1.323 1.00 87.25 91 ALA A C 1
ATOM 702 O O . ALA A 1 91 ? -4.919 -2.758 0.908 1.00 87.25 91 ALA A O 1
ATOM 703 N N . ALA A 1 92 ? -7.019 -3.541 0.883 1.00 85.94 92 ALA A N 1
ATOM 704 C CA . ALA A 1 92 ? -6.755 -4.589 -0.095 1.00 85.94 92 ALA A CA 1
ATOM 705 C C . ALA A 1 92 ? -6.264 -4.008 -1.424 1.00 85.94 92 ALA A C 1
ATOM 707 O O . ALA A 1 92 ? -5.277 -4.497 -1.962 1.00 85.94 92 ALA A O 1
ATOM 708 N N . SER A 1 93 ? -6.873 -2.921 -1.905 1.00 80.69 93 SER A N 1
ATOM 709 C CA . SER A 1 93 ? -6.426 -2.219 -3.115 1.00 80.69 93 SER A CA 1
ATOM 710 C C . SER A 1 93 ? -5.001 -1.680 -2.971 1.00 80.69 93 SER A C 1
ATOM 712 O O . SER A 1 93 ? -4.183 -1.834 -3.874 1.00 80.69 93 SER A O 1
ATOM 714 N N . TYR A 1 94 ? -4.668 -1.093 -1.817 1.00 84.00 94 TYR A N 1
ATOM 715 C CA . TYR A 1 94 ? -3.317 -0.607 -1.540 1.00 84.00 94 TYR A CA 1
ATOM 716 C C . TYR A 1 94 ? -2.278 -1.736 -1.504 1.00 84.00 94 TYR A C 1
ATOM 718 O O . TYR A 1 94 ? -1.233 -1.640 -2.149 1.00 84.00 94 TYR A O 1
ATOM 726 N N . PHE A 1 95 ? -2.563 -2.816 -0.772 1.00 85.19 95 PHE A N 1
ATOM 727 C CA . PHE A 1 95 ? -1.641 -3.944 -0.648 1.00 85.19 95 PHE A CA 1
ATOM 728 C C . PHE A 1 95 ? -1.527 -4.745 -1.944 1.00 85.19 95 PHE A C 1
ATOM 730 O O . PHE A 1 95 ? -0.429 -5.185 -2.264 1.00 85.19 95 PHE A O 1
ATOM 737 N N . ALA A 1 96 ? -2.598 -4.870 -2.731 1.00 82.06 96 ALA A N 1
ATOM 738 C CA . ALA A 1 96 ? -2.544 -5.457 -4.068 1.00 82.06 96 ALA A CA 1
ATOM 739 C C . ALA A 1 96 ? -1.638 -4.638 -4.990 1.00 82.06 96 ALA A C 1
ATOM 741 O O . ALA A 1 96 ? -0.735 -5.189 -5.616 1.00 82.06 96 ALA A O 1
ATOM 742 N N . ALA A 1 97 ? -1.803 -3.314 -5.003 1.00 78.44 97 ALA A N 1
ATOM 743 C CA . ALA A 1 97 ? -0.933 -2.431 -5.764 1.00 78.44 97 ALA A CA 1
ATOM 744 C C . ALA A 1 97 ? 0.540 -2.565 -5.349 1.00 78.44 97 ALA A C 1
ATOM 746 O O . ALA A 1 97 ? 1.410 -2.675 -6.208 1.00 78.44 97 ALA A O 1
ATOM 747 N N . LEU A 1 98 ? 0.839 -2.606 -4.046 1.00 80.81 98 LEU A N 1
ATOM 748 C CA . LEU A 1 98 ? 2.207 -2.835 -3.579 1.00 80.81 98 LEU A CA 1
ATOM 749 C C . LEU A 1 98 ? 2.726 -4.222 -3.961 1.00 80.81 98 LEU A C 1
ATOM 751 O O . LEU A 1 98 ? 3.872 -4.336 -4.386 1.00 80.81 98 LEU A O 1
ATOM 755 N N . TYR A 1 99 ? 1.905 -5.264 -3.831 1.00 81.19 99 TYR A N 1
ATOM 756 C CA . TYR A 1 99 ? 2.266 -6.642 -4.149 1.00 81.19 99 TYR A CA 1
ATOM 757 C C . TYR A 1 99 ? 2.690 -6.786 -5.615 1.00 81.19 99 TYR A C 1
ATOM 759 O O . TYR A 1 99 ? 3.779 -7.291 -5.893 1.00 81.19 99 TYR A O 1
ATOM 767 N N . PHE A 1 100 ? 1.893 -6.272 -6.556 1.00 74.75 100 PHE A N 1
ATOM 768 C CA . PHE A 1 100 ? 2.203 -6.363 -7.989 1.00 74.75 100 PHE A CA 1
ATOM 769 C C . PHE A 1 100 ? 3.424 -5.545 -8.415 1.00 74.75 100 PHE A C 1
ATOM 771 O O . PHE A 1 100 ? 4.060 -5.881 -9.411 1.00 74.75 100 PHE A O 1
ATOM 778 N N . LEU A 1 101 ? 3.776 -4.504 -7.657 1.00 72.62 101 LEU A N 1
ATOM 779 C CA . LEU A 1 101 ? 4.962 -3.677 -7.898 1.00 72.62 101 LEU A CA 1
ATOM 780 C C . LEU A 1 101 ? 6.197 -4.154 -7.112 1.00 72.62 101 LEU A C 1
ATOM 782 O O . LEU A 1 101 ? 7.276 -3.574 -7.228 1.00 72.62 101 LEU A O 1
ATOM 786 N N . SER A 1 102 ? 6.056 -5.187 -6.284 1.00 75.00 102 SER A N 1
ATOM 787 C CA . SER A 1 102 ? 7.129 -5.697 -5.433 1.00 75.00 102 SER A CA 1
ATOM 788 C C . SER A 1 102 ? 7.885 -6.843 -6.100 1.00 75.00 102 SER A C 1
ATOM 790 O O . SER A 1 102 ? 7.314 -7.647 -6.832 1.00 75.00 102 SER A O 1
ATOM 792 N N . ALA A 1 103 ? 9.181 -6.960 -5.802 1.00 78.56 103 ALA A N 1
ATOM 793 C CA . ALA A 1 103 ? 9.955 -8.146 -6.162 1.00 78.56 103 ALA A CA 1
ATOM 794 C C . ALA A 1 103 ? 9.428 -9.390 -5.421 1.00 78.56 103 ALA A C 1
ATOM 796 O O . ALA A 1 103 ? 8.878 -9.276 -4.326 1.00 78.56 103 ALA A O 1
ATOM 797 N N . GLU A 1 104 ? 9.659 -10.582 -5.975 1.00 81.50 104 GLU A N 1
ATOM 798 C CA . GLU A 1 104 ? 9.137 -11.857 -5.450 1.00 81.50 104 GLU A CA 1
ATOM 799 C C . GLU A 1 104 ? 9.454 -12.084 -3.958 1.00 81.50 104 GLU A C 1
ATOM 801 O O . GLU A 1 104 ? 8.614 -12.545 -3.189 1.00 81.50 104 GLU A O 1
ATOM 806 N N . GLU A 1 105 ? 10.655 -11.714 -3.512 1.00 82.69 105 GLU A N 1
ATOM 807 C CA . GLU A 1 105 ? 11.036 -11.843 -2.100 1.00 82.69 105 GLU A CA 1
ATOM 808 C C . GLU A 1 105 ? 10.228 -10.918 -1.184 1.00 82.69 105 GLU A C 1
ATOM 810 O O . GLU A 1 105 ? 9.869 -11.297 -0.069 1.00 82.69 105 GLU A O 1
ATOM 815 N N . GLU A 1 106 ? 9.889 -9.722 -1.657 1.00 83.00 106 GLU A N 1
ATOM 816 C CA . GLU A 1 106 ? 9.068 -8.776 -0.906 1.00 83.00 106 GLU A CA 1
ATOM 817 C C . GLU A 1 106 ? 7.586 -9.184 -0.942 1.00 83.00 106 GLU A C 1
ATOM 819 O O . GLU A 1 106 ? 6.900 -9.111 0.076 1.00 83.00 106 GLU A O 1
ATOM 824 N N . GLN A 1 107 ? 7.118 -9.753 -2.059 1.00 85.31 107 GLN A N 1
ATOM 825 C CA . GLN A 1 107 ? 5.807 -10.402 -2.151 1.00 85.31 107 GLN A CA 1
ATOM 826 C C . GLN A 1 107 ? 5.661 -11.530 -1.118 1.00 85.31 107 GLN A C 1
ATOM 828 O O . GLN A 1 107 ? 4.683 -11.562 -0.370 1.00 85.31 107 GLN A O 1
ATOM 833 N N . LYS A 1 108 ? 6.651 -12.430 -1.009 1.00 87.56 108 LYS A N 1
ATOM 834 C CA . LYS A 1 108 ? 6.656 -13.514 -0.006 1.00 87.56 108 LYS A CA 1
ATOM 835 C C . LYS A 1 108 ? 6.606 -12.973 1.421 1.00 87.56 108 LYS A C 1
ATOM 837 O O . LYS A 1 108 ? 5.853 -13.495 2.245 1.00 87.56 108 LYS A O 1
ATOM 842 N N . ARG A 1 109 ? 7.378 -11.922 1.720 1.00 88.38 109 ARG A N 1
ATOM 843 C CA . ARG A 1 109 ? 7.368 -11.265 3.039 1.00 88.38 109 ARG A CA 1
ATOM 844 C C . ARG A 1 109 ? 6.014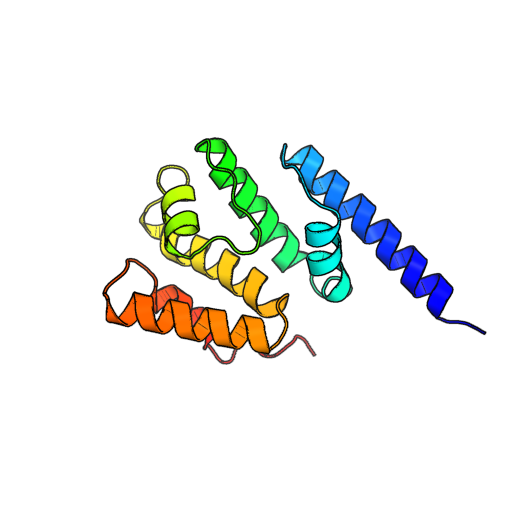 -10.649 3.359 1.00 88.38 109 ARG A C 1
ATOM 846 O O . ARG A 1 109 ? 5.529 -10.833 4.472 1.00 88.38 109 ARG A O 1
ATOM 853 N N . MET A 1 110 ? 5.394 -9.976 2.393 1.00 88.25 110 MET A N 1
ATOM 854 C CA . MET A 1 110 ? 4.067 -9.384 2.553 1.00 88.25 110 MET A CA 1
ATOM 855 C C . MET A 1 110 ? 3.014 -10.450 2.877 1.00 88.25 110 MET A C 1
ATOM 857 O O . MET A 1 110 ? 2.269 -10.297 3.844 1.00 88.25 110 MET A O 1
ATOM 861 N N . ILE A 1 111 ? 3.003 -11.566 2.139 1.00 91.19 111 ILE A N 1
ATOM 862 C CA . ILE A 1 111 ? 2.097 -12.695 2.406 1.00 91.19 111 ILE A CA 1
ATOM 863 C C . ILE A 1 111 ? 2.356 -13.304 3.788 1.00 91.19 111 ILE A C 1
ATOM 865 O O . ILE A 1 111 ? 1.404 -13.574 4.520 1.00 91.19 111 ILE A O 1
ATOM 869 N N . ALA A 1 112 ? 3.619 -13.498 4.176 1.00 90.31 112 ALA A N 1
ATOM 870 C CA . ALA A 1 112 ? 3.967 -14.041 5.488 1.00 90.31 112 ALA A CA 1
ATOM 871 C C . ALA A 1 112 ? 3.515 -13.119 6.636 1.00 90.31 112 ALA A C 1
ATOM 873 O O . ALA A 1 112 ? 2.931 -13.599 7.608 1.00 90.31 112 ALA A O 1
ATOM 874 N N . GLY A 1 113 ? 3.730 -11.806 6.502 1.00 89.38 113 GLY A N 1
ATOM 875 C CA . GLY A 1 113 ? 3.283 -10.804 7.472 1.00 89.38 113 GLY A CA 1
ATOM 876 C C . GLY A 1 113 ? 1.761 -10.781 7.617 1.00 89.38 113 GLY A C 1
ATOM 877 O O . GLY A 1 113 ? 1.248 -10.930 8.722 1.00 89.38 113 GLY A O 1
ATOM 878 N N . LEU A 1 114 ? 1.033 -10.715 6.498 1.00 90.44 114 LEU A N 1
ATOM 879 C CA . LEU A 1 114 ? -0.434 -10.742 6.502 1.00 90.44 114 LEU A CA 1
ATOM 880 C C . LEU A 1 114 ? -1.001 -12.059 7.046 1.00 90.44 114 LEU A C 1
ATOM 882 O O . LEU A 1 114 ? -2.010 -12.053 7.746 1.00 90.44 114 LEU A O 1
ATOM 886 N N . SER A 1 115 ? -0.346 -13.190 6.771 1.00 92.38 115 SER A N 1
ATOM 887 C CA . SER A 1 115 ? -0.734 -14.495 7.326 1.00 92.38 115 SER A CA 1
ATOM 888 C C . SER A 1 115 ? -0.554 -14.541 8.843 1.00 92.38 115 SER A C 1
ATOM 890 O O . SER A 1 115 ? -1.410 -15.073 9.556 1.00 92.38 115 SER A O 1
ATOM 892 N N . TYR A 1 116 ? 0.538 -13.963 9.348 1.00 91.94 116 TYR A N 1
ATOM 893 C CA . TYR A 1 116 ? 0.757 -13.818 10.781 1.00 91.94 116 TYR A CA 1
ATOM 894 C C . TYR A 1 116 ? -0.323 -12.927 11.409 1.00 91.94 116 TYR A C 1
ATOM 896 O O . TYR A 1 116 ? -1.004 -13.372 12.332 1.00 91.94 116 TYR A O 1
ATOM 904 N N . ASP A 1 117 ? -0.570 -11.742 10.856 1.00 90.44 117 ASP A N 1
ATOM 905 C CA . ASP A 1 117 ? -1.595 -10.806 11.334 1.00 90.44 117 ASP A CA 1
ATOM 906 C C . ASP A 1 117 ? -3.003 -11.435 11.332 1.00 90.44 117 ASP A C 1
ATOM 908 O O . ASP A 1 117 ? -3.749 -11.326 12.312 1.00 90.44 117 ASP A O 1
ATOM 912 N N . ALA A 1 118 ? -3.334 -12.202 10.291 1.00 90.00 118 ALA A N 1
ATOM 913 C CA . ALA A 1 118 ? -4.578 -12.962 10.191 1.00 90.00 118 ALA A CA 1
ATOM 914 C C . ALA A 1 118 ? -4.722 -14.031 11.283 1.00 90.00 118 ALA A C 1
ATOM 916 O O . ALA A 1 118 ? -5.826 -14.249 11.796 1.00 90.00 118 ALA A O 1
ATOM 917 N N . SER A 1 119 ? -3.621 -14.688 11.663 1.00 92.81 119 SER A N 1
ATOM 918 C CA . SER A 1 119 ? -3.603 -15.660 12.765 1.00 92.81 119 SER A CA 1
ATOM 919 C C . SER A 1 119 ? -3.804 -15.002 14.133 1.00 92.81 119 SER A C 1
ATOM 921 O O . SER A 1 119 ? -4.389 -15.614 15.024 1.00 92.81 119 SER A O 1
ATOM 923 N N . GLN A 1 120 ? -3.364 -13.748 14.280 1.00 91.56 120 GLN A N 1
ATOM 924 C CA . GLN A 1 120 ? -3.498 -12.959 15.508 1.00 91.56 120 GLN A CA 1
ATOM 925 C C . GLN A 1 120 ? -4.847 -12.228 15.611 1.00 91.56 120 GLN A C 1
ATOM 927 O O . GLN A 1 120 ? -5.123 -11.587 16.622 1.00 91.56 120 GLN A O 1
ATOM 932 N N . GLY A 1 121 ? -5.704 -12.320 14.588 1.00 87.81 121 GLY A N 1
ATOM 933 C CA . GLY A 1 121 ? -7.006 -11.652 14.570 1.00 87.81 121 GLY A CA 1
ATOM 934 C C . GLY A 1 121 ? -6.923 -10.145 14.318 1.00 87.81 121 GLY A C 1
ATOM 935 O O . GLY A 1 121 ? -7.820 -9.410 14.729 1.00 87.81 121 GLY A O 1
ATOM 936 N N . VAL A 1 122 ? -5.866 -9.671 13.650 1.00 87.50 122 VAL A N 1
ATOM 937 C CA . VAL A 1 122 ? -5.757 -8.264 13.247 1.00 87.50 122 VAL A CA 1
ATOM 938 C C . VAL A 1 122 ? -6.887 -7.928 12.256 1.00 87.50 122 VAL A C 1
ATOM 940 O O . VAL A 1 122 ? -7.084 -8.678 11.294 1.00 87.50 122 VAL A O 1
ATOM 943 N N . PRO A 1 123 ? -7.630 -6.818 12.439 1.00 86.19 123 PRO A N 1
ATOM 944 C CA . PRO A 1 123 ? -8.775 -6.478 11.594 1.00 86.19 123 PRO A CA 1
ATOM 945 C C . PRO A 1 123 ? -8.453 -6.424 10.097 1.00 86.19 123 PRO A C 1
ATOM 947 O O . PRO A 1 123 ? -7.416 -5.893 9.694 1.00 86.19 123 PRO A O 1
ATOM 950 N N . TYR A 1 124 ? -9.366 -6.948 9.278 1.00 87.69 124 TYR A N 1
ATOM 951 C CA . TYR A 1 124 ? -9.340 -6.926 7.807 1.00 87.69 124 TYR A CA 1
ATOM 952 C C . TYR A 1 124 ? -8.169 -7.682 7.135 1.00 87.69 124 TYR A C 1
ATOM 954 O O . TYR A 1 124 ? -8.091 -7.759 5.909 1.00 87.69 124 TYR A O 1
ATOM 962 N N . SER A 1 125 ? -7.246 -8.254 7.920 1.00 89.75 125 SER A N 1
ATOM 963 C CA . SER A 1 125 ? -6.030 -8.901 7.406 1.00 89.75 125 SER A CA 1
ATOM 964 C C . SER A 1 125 ? -6.329 -10.179 6.615 1.00 89.75 125 SER A C 1
ATOM 966 O O . SER A 1 125 ? -5.651 -10.463 5.630 1.00 89.75 125 SER A O 1
ATOM 968 N N . LYS A 1 126 ? -7.377 -10.929 6.993 1.00 88.31 126 LYS A N 1
ATOM 969 C CA . LYS A 1 126 ? -7.835 -12.129 6.271 1.00 88.31 126 LYS A CA 1
ATOM 970 C C . LYS A 1 126 ? -8.422 -11.776 4.910 1.00 88.31 126 LYS A C 1
ATOM 972 O O . LYS A 1 126 ? -8.146 -12.455 3.927 1.00 88.31 126 LYS A O 1
ATOM 977 N N . GLU A 1 127 ? -9.211 -10.715 4.862 1.00 88.19 127 GLU A N 1
ATOM 978 C CA . GLU A 1 127 ? -9.854 -10.191 3.666 1.00 88.19 127 GLU A CA 1
ATOM 979 C C . GLU A 1 127 ? -8.793 -9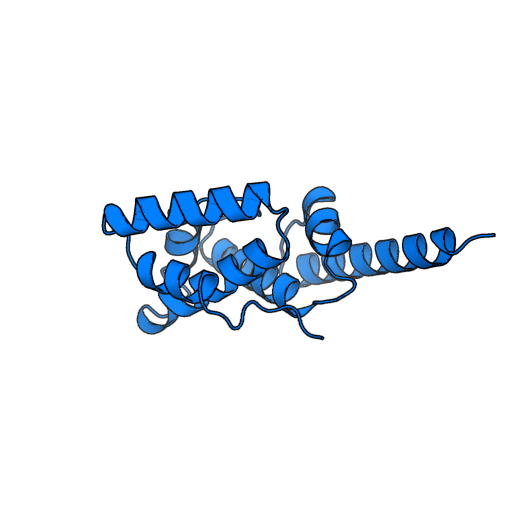.698 2.679 1.00 88.19 127 GLU A C 1
ATOM 981 O O 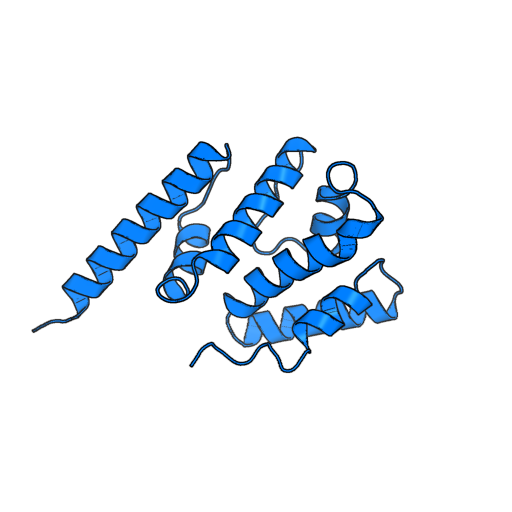. GLU A 1 127 ? -8.781 -10.118 1.523 1.00 88.19 127 GLU A O 1
ATOM 986 N N . VAL A 1 128 ? -7.826 -8.911 3.155 1.00 87.69 128 VAL A N 1
ATOM 987 C CA . VAL A 1 128 ? -6.697 -8.426 2.346 1.00 87.69 128 VAL A CA 1
ATOM 988 C C . VAL A 1 128 ? -5.852 -9.591 1.827 1.00 87.69 128 VAL A C 1
ATOM 990 O O . VAL A 1 128 ? -5.563 -9.656 0.633 1.00 87.69 128 VAL A O 1
ATOM 993 N N . LEU A 1 129 ? -5.513 -10.557 2.688 1.00 89.75 129 LEU A N 1
ATOM 994 C CA . LEU A 1 129 ? -4.776 -11.757 2.289 1.00 89.75 129 LEU A CA 1
ATOM 995 C C . LEU A 1 129 ? -5.534 -12.564 1.224 1.00 89.75 129 LEU A C 1
ATOM 997 O O . LEU A 1 129 ? -4.921 -13.051 0.277 1.00 89.75 129 LEU A O 1
ATOM 1001 N N . SER A 1 130 ? -6.860 -12.679 1.342 1.00 88.06 130 SER A N 1
ATOM 1002 C CA . SER A 1 130 ? -7.682 -13.401 0.365 1.00 88.06 130 SER A CA 1
ATOM 1003 C C . SER A 1 130 ? -7.662 -12.752 -1.021 1.00 88.06 130 SER A C 1
ATOM 1005 O O . SER A 1 130 ? -7.620 -13.464 -2.023 1.00 88.06 130 SER A O 1
ATOM 1007 N N . VAL A 1 131 ? -7.620 -11.416 -1.087 1.00 84.88 131 VAL A N 1
ATOM 1008 C CA . VAL A 1 131 ? -7.507 -10.673 -2.350 1.00 84.88 131 VAL A CA 1
ATOM 1009 C C . VAL A 1 131 ? -6.145 -10.914 -2.996 1.00 84.88 131 VAL A C 1
ATOM 1011 O O . VAL A 1 131 ? -6.086 -11.202 -4.187 1.00 84.88 131 VAL A O 1
ATOM 1014 N N . LEU A 1 132 ? -5.059 -10.877 -2.218 1.00 83.31 132 LEU A N 1
ATOM 1015 C CA . LEU A 1 132 ? -3.704 -11.112 -2.736 1.00 83.31 132 LEU A CA 1
ATOM 1016 C C . LEU A 1 132 ? -3.482 -12.542 -3.238 1.00 83.31 132 LEU A C 1
ATOM 1018 O O . LEU A 1 132 ? -2.722 -12.756 -4.176 1.00 83.31 132 LEU A O 1
ATOM 1022 N N . LEU A 1 133 ? -4.126 -13.522 -2.601 1.00 85.31 133 LEU A N 1
ATOM 1023 C CA . LEU A 1 133 ? -4.026 -14.935 -2.970 1.00 85.31 133 LEU A CA 1
ATOM 1024 C C . LEU A 1 133 ? -5.060 -15.358 -4.025 1.00 85.31 133 LEU A C 1
ATOM 1026 O O . LEU A 1 133 ? -5.063 -16.518 -4.440 1.00 85.31 133 LEU A O 1
ATOM 1030 N N . SER A 1 134 ? -5.956 -14.457 -4.441 1.00 79.44 134 SER A N 1
ATOM 1031 C 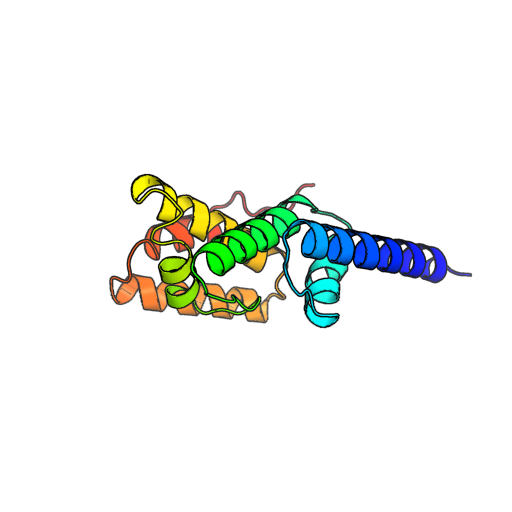CA . SER A 1 134 ? -6.981 -14.784 -5.428 1.00 79.44 134 SER A CA 1
ATOM 1032 C C . SER A 1 134 ? -6.358 -14.980 -6.818 1.00 79.44 134 SER A C 1
ATOM 1034 O O . SER A 1 134 ? -5.509 -14.190 -7.232 1.00 79.44 134 SER A O 1
ATOM 1036 N N . PRO A 1 135 ? -6.806 -15.990 -7.586 1.00 50.97 135 PRO A N 1
ATOM 1037 C CA . PRO A 1 135 ? -6.218 -16.349 -8.881 1.00 50.97 135 PRO A CA 1
ATOM 1038 C C . PRO A 1 135 ? -6.318 -15.256 -9.964 1.00 50.97 135 PRO A C 1
ATOM 1040 O O . PRO A 1 135 ? -5.669 -15.368 -10.993 1.00 50.97 135 PRO A O 1
ATOM 1043 N N . SER A 1 136 ? -7.052 -14.161 -9.733 1.00 47.53 136 SER A N 1
ATOM 1044 C CA . SER A 1 136 ? -7.102 -12.988 -10.626 1.00 47.53 136 SER A CA 1
ATOM 1045 C C . SER A 1 136 ? -5.861 -12.084 -10.559 1.00 47.53 136 SER A C 1
ATOM 1047 O O . SER A 1 136 ? -5.817 -11.058 -11.229 1.00 47.53 136 SER A O 1
ATOM 1049 N N . ALA A 1 137 ? -4.854 -12.456 -9.765 1.00 46.22 137 ALA A N 1
ATOM 1050 C CA . ALA A 1 137 ? -3.514 -11.874 -9.779 1.00 46.22 137 ALA A CA 1
ATOM 1051 C C . ALA A 1 137 ? -2.650 -12.352 -10.966 1.00 46.22 137 ALA A C 1
ATOM 1053 O O . ALA A 1 137 ? -1.439 -12.117 -10.999 1.00 46.22 137 ALA A O 1
ATOM 1054 N N . GLU A 1 138 ? -3.242 -13.051 -11.937 1.00 37.53 138 GLU A N 1
ATOM 1055 C CA . GLU A 1 138 ? -2.591 -13.336 -13.208 1.00 37.53 138 GLU A CA 1
ATOM 1056 C C . GLU A 1 138 ? -2.441 -12.035 -14.006 1.00 37.53 138 GLU A C 1
ATOM 1058 O O . GLU A 1 138 ? -3.399 -11.303 -14.253 1.00 37.53 138 GLU A O 1
ATOM 1063 N N . LYS A 1 139 ? -1.181 -11.730 -14.342 1.00 34.75 139 LYS A N 1
ATOM 1064 C CA . LYS A 1 139 ? -0.759 -10.573 -15.137 1.00 34.75 139 LYS A CA 1
ATOM 1065 C C . LYS A 1 139 ? -1.698 -10.371 -16.334 1.00 34.75 139 LYS A C 1
ATOM 1067 O O . LYS A 1 139 ? -2.002 -11.363 -16.994 1.00 34.75 139 LYS A O 1
ATOM 1072 N N . PRO A 1 140 ? -2.077 -9.125 -16.676 1.00 35.00 140 PRO A N 1
ATOM 1073 C CA . PRO A 1 140 ? -2.751 -8.878 -17.942 1.00 35.00 140 PRO A CA 1
ATOM 1074 C C . PRO A 1 140 ? -1.864 -9.406 -19.079 1.00 35.00 140 PRO A C 1
ATOM 1076 O O . PRO A 1 140 ? -0.674 -9.063 -19.145 1.00 35.00 140 PRO A O 1
ATOM 1079 N N . GLU A 1 141 ? -2.442 -10.296 -19.891 1.00 36.94 141 GLU A N 1
ATOM 1080 C CA . GLU A 1 141 ? -1.859 -10.821 -21.134 1.00 36.94 141 GLU A CA 1
ATOM 1081 C C . GLU A 1 141 ? -1.456 -9.692 -22.094 1.00 36.94 141 GLU A C 1
ATOM 1083 O O . GLU A 1 141 ? -2.212 -8.698 -22.218 1.00 36.94 141 GLU A O 1
#

Foldseek 3Di:
DDCVVVLVVVLVVQLVVLCVLCVVLVHDADPVNSVLCRVQVVADPQLSVLQSVLQSQLVVVVHGDDLPRALVSSLVSNPPSDPPVCSLVSSLSNVLSSLSSDDPVVVVVSLVRLVVCVVVVNPSSVVSNCSNPDPVNPDDD